Protein AF-A0A448X7G6-F1 (afdb_monomer_lite)

Sequence (148 aa):
MKYYTGKDVLGSGTHDFPSIHDCSISPLARQLFRIDGVVGVFLGPDFVTVTKSDSHEWNLIKPEIYASLMDFYSSGLPVISENASSQVSGNLHYIPLQMTINTQKYFCWYIYSHYLACFFIFWPFKSYILHEIRSLIRKTLLSMPSLL

Radius of gyration: 27.35 Å; chains: 1; bounding box: 78×41×60 Å

InterPro domains:
  IPR014824 Scaffold protein Nfu/NifU, N-terminal [PF08712] (1-76)
  IPR014824 Scaffold protein Nfu/NifU, N-terminal [SM00932] (1-76)
  IPR036498 Scaffold protein Nfu/NifU, N-terminal domain superfamily [G3DSA:3.30.1370.70] (1-83)
  IPR036498 Scaffold protein Nfu/NifU, N-terminal domain superfamily [SSF110836] (1-78)

pLDDT: mean 70.75, std 19.81, range [30.28, 94.31]

Foldseek 3Di:
DKDFPVDFLPLDDKDWFQACVSCPFFPLQVLLVVQPFFRIWMHDGGMIDTDGHPVDDCVVSVVVNVVSSVVVVVVVDRRGDDPDDDDDDDDPPPPPPPDDPPPVCCVVVVVVVVVVVVCVVPPPPPVVVVVVVVVVVVVVVVPDPDDD

Organism: NCBI:txid117903

Structure (mmCIF, N/CA/C/O backbone):
data_AF-A0A448X7G6-F1
#
_entry.id   AF-A0A448X7G6-F1
#
loop_
_atom_site.group_PDB
_atom_site.id
_atom_site.type_symbol
_atom_site.label_atom_id
_atom_site.label_alt_id
_atom_site.label_comp_id
_atom_site.label_asym_id
_atom_site.label_entity_id
_atom_site.label_seq_id
_atom_site.pdbx_PDB_ins_code
_atom_site.Cartn_x
_atom_site.Cartn_y
_atom_site.Cartn_z
_atom_site.occupancy
_atom_site.B_iso_or_equiv
_atom_site.auth_seq_id
_atom_site.auth_comp_id
_atom_site.auth_asym_id
_atom_site.auth_atom_id
_atom_site.pdbx_PDB_model_num
ATOM 1 N N . MET A 1 1 ? 7.221 6.701 -3.542 1.00 87.44 1 MET A N 1
ATOM 2 C CA . MET A 1 1 ? 6.008 7.529 -3.741 1.00 87.44 1 MET A CA 1
ATOM 3 C C . MET A 1 1 ? 5.139 7.456 -2.493 1.00 87.44 1 MET A C 1
ATOM 5 O O . MET A 1 1 ? 5.087 6.388 -1.897 1.00 87.44 1 MET A O 1
ATOM 9 N N . LYS A 1 2 ? 4.508 8.568 -2.091 1.00 90.06 2 LYS A N 1
ATOM 10 C CA . LYS A 1 2 ? 3.672 8.670 -0.881 1.00 90.06 2 LYS A CA 1
ATOM 11 C C . LYS A 1 2 ? 2.187 8.512 -1.231 1.00 90.06 2 LYS A C 1
ATOM 13 O O . LYS A 1 2 ? 1.727 9.132 -2.188 1.00 90.06 2 LYS A O 1
ATOM 18 N N . TYR A 1 3 ? 1.466 7.723 -0.443 1.00 87.94 3 TYR A N 1
ATOM 19 C CA . TYR A 1 3 ? 0.046 7.405 -0.581 1.00 87.94 3 TYR A CA 1
ATOM 20 C C . TYR A 1 3 ? -0.680 7.750 0.720 1.00 87.94 3 TYR A C 1
ATOM 22 O O . TYR A 1 3 ? -0.249 7.335 1.792 1.00 87.94 3 TYR A O 1
ATOM 30 N N . TYR A 1 4 ? -1.780 8.495 0.627 1.00 86.19 4 TYR A N 1
ATOM 31 C CA . TYR A 1 4 ? -2.634 8.825 1.769 1.00 86.19 4 TYR A CA 1
ATOM 32 C C . TYR A 1 4 ? -3.902 7.983 1.706 1.00 86.19 4 TYR A C 1
ATOM 34 O O . TYR A 1 4 ? -4.538 7.890 0.655 1.00 86.19 4 TYR A O 1
ATOM 42 N N . THR A 1 5 ? -4.261 7.365 2.823 1.00 77.81 5 THR A N 1
ATOM 43 C CA . THR A 1 5 ? -5.397 6.435 2.925 1.00 77.81 5 THR A CA 1
ATOM 44 C C . THR A 1 5 ? -6.655 7.122 3.462 1.00 77.81 5 THR A C 1
ATOM 46 O O . THR A 1 5 ? -7.738 6.542 3.418 1.00 77.81 5 THR A O 1
ATOM 49 N N . GLY A 1 6 ? -6.524 8.358 3.964 1.00 78.19 6 GLY A N 1
ATOM 50 C CA . GLY A 1 6 ? -7.603 9.100 4.625 1.00 78.19 6 GLY A CA 1
ATOM 51 C C . GLY A 1 6 ? -8.027 8.500 5.971 1.00 78.19 6 GLY A C 1
ATOM 52 O O . GLY A 1 6 ? -9.018 8.941 6.545 1.00 78.19 6 GLY A O 1
ATOM 53 N N . LYS A 1 7 ? -7.298 7.487 6.452 1.00 73.88 7 LYS A N 1
ATOM 54 C CA . LYS A 1 7 ? -7.481 6.811 7.736 1.00 73.88 7 LYS A CA 1
ATOM 55 C C . LYS A 1 7 ? -6.124 6.656 8.403 1.00 73.88 7 LYS A C 1
ATOM 57 O O . LYS A 1 7 ? -5.117 6.501 7.714 1.00 73.88 7 LYS A O 1
ATOM 62 N N . ASP A 1 8 ? -6.121 6.611 9.724 1.00 80.38 8 ASP A N 1
ATOM 63 C CA . ASP A 1 8 ? -4.900 6.341 10.469 1.00 80.38 8 ASP A CA 1
ATOM 64 C C . ASP A 1 8 ? -4.363 4.949 10.103 1.00 80.38 8 ASP A C 1
ATOM 66 O O . ASP A 1 8 ? -5.087 3.951 10.086 1.00 80.38 8 ASP A O 1
ATOM 70 N N . VAL A 1 9 ? -3.086 4.907 9.728 1.00 82.75 9 VAL A N 1
ATOM 71 C CA . VAL A 1 9 ? -2.346 3.690 9.385 1.00 82.75 9 VAL A CA 1
ATOM 72 C C . VAL A 1 9 ? -1.733 3.125 10.663 1.00 82.75 9 VAL A C 1
ATOM 74 O O . VAL A 1 9 ? -2.056 2.012 11.063 1.00 82.75 9 VAL A O 1
ATOM 77 N N . LEU A 1 10 ? -0.877 3.910 11.322 1.00 80.69 10 LEU A N 1
ATOM 78 C CA . LEU A 1 10 ? -0.275 3.567 12.614 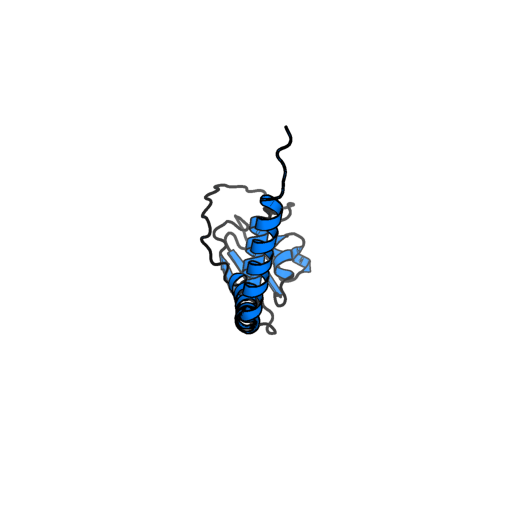1.00 80.69 10 LEU A CA 1
ATOM 79 C C . LEU A 1 10 ? -0.874 4.363 13.779 1.00 80.69 10 LEU A C 1
ATOM 81 O O . LEU A 1 10 ? -0.682 3.991 14.932 1.00 80.69 10 LEU A O 1
ATOM 85 N N . GLY A 1 11 ? -1.557 5.479 13.500 1.00 74.44 11 GLY A N 1
ATOM 86 C CA . GLY A 1 11 ? -2.066 6.418 14.507 1.00 74.44 11 GLY A CA 1
ATOM 87 C C . GLY A 1 11 ? -0.968 7.257 15.172 1.00 74.44 11 GLY A C 1
ATOM 88 O O . GLY A 1 11 ? -1.095 8.472 15.282 1.00 74.44 11 GLY A O 1
ATOM 89 N N . SER A 1 12 ? 0.155 6.646 15.554 1.00 74.62 12 SER A N 1
ATOM 90 C CA . SER A 1 12 ? 1.328 7.347 16.080 1.00 74.62 12 SER A CA 1
ATOM 91 C C . SER A 1 12 ? 2.625 6.629 15.714 1.00 74.62 12 SER A C 1
ATOM 93 O O . SER A 1 12 ? 2.673 5.402 15.680 1.00 74.62 12 SER A O 1
ATOM 95 N N . GLY A 1 13 ? 3.684 7.400 15.463 1.00 83.69 13 GLY A N 1
ATOM 96 C CA . GLY A 1 13 ? 4.987 6.864 15.078 1.00 83.69 13 GLY A CA 1
ATOM 97 C C . GLY A 1 13 ? 5.109 6.542 13.589 1.00 83.69 13 GLY A C 1
ATOM 98 O O . GLY A 1 13 ? 4.258 6.883 12.766 1.00 83.69 13 GLY A O 1
ATOM 99 N N . THR A 1 14 ? 6.231 5.925 13.243 1.00 89.25 14 THR A N 1
ATOM 100 C CA . THR A 1 14 ? 6.585 5.528 11.880 1.00 89.25 14 THR A CA 1
ATOM 101 C C . THR A 1 14 ? 7.331 4.206 11.938 1.00 89.25 14 THR A C 1
ATOM 103 O O . THR A 1 14 ? 8.111 4.002 12.867 1.00 89.25 14 THR A O 1
ATOM 106 N N . HIS A 1 15 ? 7.149 3.346 10.942 1.00 89.56 15 HIS A N 1
ATOM 107 C CA . HIS A 1 15 ? 7.894 2.099 10.830 1.00 89.56 15 HIS A CA 1
ATOM 108 C C . HIS A 1 15 ? 8.396 1.906 9.402 1.00 89.56 15 HIS A C 1
ATOM 110 O O . HIS A 1 15 ? 7.615 1.970 8.449 1.00 89.56 15 HIS A O 1
ATOM 116 N N . ASP A 1 16 ? 9.694 1.668 9.246 1.00 91.88 16 ASP A N 1
ATOM 117 C CA . ASP A 1 16 ? 10.304 1.353 7.964 1.00 91.88 16 ASP A CA 1
ATOM 118 C C . ASP A 1 16 ? 10.427 -0.161 7.763 1.00 91.88 16 ASP A C 1
ATOM 120 O O . ASP A 1 16 ? 10.591 -0.933 8.706 1.00 91.88 16 ASP A O 1
ATOM 124 N N . PHE A 1 17 ? 10.292 -0.581 6.511 1.00 93.31 17 PHE A N 1
ATOM 125 C CA . PHE A 1 17 ? 10.457 -1.953 6.058 1.00 93.31 17 PHE A CA 1
ATOM 126 C C . PHE A 1 17 ? 11.327 -1.919 4.798 1.00 93.31 17 PHE A C 1
ATOM 128 O O . PHE A 1 17 ? 10.806 -1.736 3.691 1.00 93.31 17 PHE A O 1
ATOM 135 N N . PRO A 1 18 ? 12.657 -2.035 4.939 1.00 90.31 18 PRO A N 1
ATOM 136 C CA . PRO A 1 18 ? 13.572 -2.031 3.802 1.00 90.31 18 PRO A CA 1
ATOM 137 C C . PRO A 1 18 ? 13.588 -3.370 3.050 1.00 90.31 18 PRO A C 1
ATOM 139 O O . PRO A 1 18 ? 14.068 -3.419 1.922 1.00 90.31 18 PRO A O 1
ATOM 142 N N . SER A 1 19 ? 13.075 -4.450 3.651 1.00 89.31 19 SER A N 1
ATOM 143 C CA . SER A 1 19 ? 13.022 -5.786 3.054 1.00 89.31 19 SER A CA 1
ATOM 144 C C . SER A 1 19 ? 11.749 -6.544 3.437 1.00 89.31 19 SER A C 1
ATOM 146 O O . SER A 1 19 ? 11.128 -6.294 4.472 1.00 89.31 19 SER A O 1
ATOM 148 N N . ILE A 1 20 ? 11.391 -7.540 2.623 1.00 87.50 20 ILE A N 1
ATOM 149 C CA . ILE A 1 20 ? 10.275 -8.457 2.887 1.00 87.50 20 ILE A CA 1
ATOM 150 C C . ILE A 1 20 ? 10.471 -9.266 4.179 1.00 87.50 20 ILE A C 1
ATOM 152 O O . ILE A 1 20 ? 9.498 -9.685 4.794 1.00 87.50 20 ILE A O 1
ATOM 156 N N . HIS A 1 21 ? 11.704 -9.480 4.640 1.00 86.31 21 HIS A N 1
ATOM 157 C CA . HIS A 1 21 ? 11.942 -10.207 5.892 1.00 86.31 21 HIS A CA 1
ATOM 158 C C . HIS A 1 21 ? 11.460 -9.424 7.124 1.00 86.31 21 HIS A C 1
ATOM 160 O O . HIS A 1 21 ? 10.959 -10.020 8.081 1.00 86.31 21 HIS A O 1
ATOM 166 N N . ASP A 1 22 ? 11.503 -8.094 7.053 1.00 83.19 22 ASP A N 1
ATOM 167 C CA . ASP A 1 22 ? 11.126 -7.207 8.154 1.00 83.19 22 ASP A CA 1
ATOM 168 C C . ASP A 1 22 ? 9.604 -6.986 8.222 1.00 83.19 22 ASP A C 1
ATOM 170 O O . ASP A 1 22 ? 9.076 -6.536 9.235 1.00 83.19 22 ASP A O 1
ATOM 174 N N . CYS A 1 23 ? 8.850 -7.369 7.181 1.00 85.12 23 CYS A N 1
ATOM 175 C CA . CYS A 1 23 ? 7.392 -7.191 7.122 1.00 85.12 23 CYS A CA 1
ATOM 176 C C . CYS A 1 23 ? 6.592 -8.205 7.969 1.00 85.12 23 CYS A C 1
ATOM 178 O O . CYS A 1 23 ? 5.358 -8.234 7.942 1.00 85.12 23 CYS A O 1
ATOM 180 N N . SER A 1 24 ? 7.265 -9.076 8.726 1.00 80.50 24 SER A N 1
ATOM 181 C CA . SER A 1 24 ? 6.620 -10.097 9.565 1.00 80.50 24 SER A CA 1
ATOM 182 C C . SER A 1 24 ? 5.664 -9.496 10.608 1.00 80.50 24 SER A C 1
ATOM 184 O O . SER A 1 24 ? 4.619 -10.081 10.893 1.00 80.50 24 SER A O 1
ATOM 186 N N . ILE A 1 25 ? 5.962 -8.290 11.085 1.00 84.88 25 ILE A N 1
ATOM 187 C CA . ILE A 1 25 ? 5.160 -7.558 12.071 1.00 84.88 25 ILE A CA 1
ATOM 188 C C . ILE A 1 25 ? 3.952 -6.820 11.478 1.00 84.88 25 ILE A C 1
ATOM 190 O O . ILE A 1 25 ? 3.047 -6.461 12.223 1.00 84.88 25 ILE A O 1
ATOM 194 N N . SER A 1 26 ? 3.894 -6.597 10.159 1.00 88.75 26 SER A N 1
ATOM 195 C CA . SER A 1 26 ? 2.812 -5.840 9.515 1.00 88.75 26 SER A CA 1
ATOM 196 C C . SER A 1 26 ? 2.195 -6.622 8.350 1.00 88.75 26 SER A C 1
ATOM 198 O O . SER A 1 26 ? 2.820 -6.762 7.293 1.00 88.75 26 SER A O 1
ATOM 200 N N . PRO A 1 27 ? 0.943 -7.102 8.488 1.00 90.12 27 PRO A N 1
ATOM 201 C CA . PRO A 1 27 ? 0.227 -7.745 7.390 1.00 90.12 27 PRO A CA 1
ATOM 202 C C . PRO A 1 27 ? 0.046 -6.817 6.180 1.00 90.12 27 PRO A C 1
ATOM 204 O O . PRO A 1 27 ? 0.131 -7.283 5.044 1.00 90.12 27 PRO A O 1
ATOM 207 N N . LEU A 1 28 ? -0.122 -5.508 6.414 1.00 90.19 28 LEU A N 1
ATOM 208 C CA . LEU A 1 28 ? -0.201 -4.505 5.351 1.00 90.19 28 LEU A CA 1
ATOM 209 C C . LEU A 1 28 ? 1.106 -4.430 4.550 1.00 90.19 28 LEU A C 1
ATOM 211 O O . LEU A 1 28 ? 1.080 -4.519 3.322 1.00 90.19 28 LEU A O 1
ATOM 215 N N . ALA A 1 29 ? 2.250 -4.304 5.234 1.00 92.31 29 ALA A N 1
ATOM 216 C CA . ALA A 1 29 ? 3.550 -4.272 4.566 1.00 92.31 29 ALA A CA 1
ATOM 217 C C . ALA A 1 29 ? 3.782 -5.562 3.769 1.00 92.31 29 ALA A C 1
ATOM 219 O O . ALA A 1 29 ? 4.170 -5.506 2.604 1.00 92.31 29 ALA A O 1
ATOM 220 N N . ARG A 1 30 ? 3.449 -6.723 4.350 1.00 91.69 30 ARG A N 1
ATOM 221 C CA . ARG A 1 30 ? 3.547 -8.019 3.669 1.00 91.69 30 ARG A CA 1
ATOM 222 C C . ARG A 1 30 ? 2.739 -8.070 2.384 1.00 91.69 30 ARG A C 1
ATOM 224 O O . ARG A 1 30 ? 3.225 -8.610 1.399 1.00 91.69 30 ARG A O 1
ATOM 231 N N . GLN A 1 31 ? 1.523 -7.534 2.384 1.00 91.31 31 GLN A N 1
ATOM 232 C CA . GLN A 1 31 ? 0.677 -7.527 1.196 1.00 91.31 31 GLN A CA 1
ATOM 233 C C . GLN A 1 31 ? 1.265 -6.640 0.092 1.00 91.31 31 GLN A C 1
ATOM 235 O O . GLN A 1 31 ? 1.305 -7.061 -1.060 1.00 91.31 31 GLN A O 1
ATOM 240 N N . LEU A 1 32 ? 1.807 -5.473 0.453 1.00 92.38 32 LEU A N 1
ATOM 241 C CA . LEU A 1 32 ? 2.462 -4.563 -0.490 1.00 92.38 32 LEU A CA 1
ATOM 242 C C . LEU A 1 32 ? 3.740 -5.154 -1.096 1.00 92.38 32 LEU A C 1
ATOM 244 O O . LEU A 1 32 ? 3.999 -4.942 -2.274 1.00 92.38 32 LEU A O 1
ATOM 248 N N . PHE A 1 33 ? 4.506 -5.939 -0.337 1.00 93.75 33 PHE A N 1
ATOM 249 C CA . PHE A 1 33 ? 5.683 -6.643 -0.860 1.00 93.75 33 PHE A CA 1
ATOM 250 C C . PHE A 1 33 ? 5.357 -7.779 -1.839 1.00 93.75 33 PHE A C 1
ATOM 252 O O . PHE A 1 33 ? 6.264 -8.279 -2.496 1.00 93.75 33 PHE A O 1
ATOM 259 N N . ARG A 1 34 ? 4.091 -8.204 -1.958 1.00 91.50 34 ARG A N 1
ATOM 260 C CA . ARG A 1 34 ? 3.678 -9.191 -2.976 1.00 91.50 34 ARG A CA 1
ATOM 261 C C . ARG A 1 34 ? 3.534 -8.577 -4.367 1.00 91.50 34 ARG A C 1
ATOM 263 O O . ARG A 1 34 ? 3.380 -9.325 -5.323 1.00 91.50 34 ARG A O 1
ATOM 270 N N . ILE A 1 35 ? 3.526 -7.249 -4.457 1.00 91.19 35 ILE A N 1
ATOM 271 C CA . ILE A 1 35 ? 3.438 -6.511 -5.714 1.00 91.19 35 ILE A CA 1
ATOM 272 C C . ILE A 1 35 ? 4.816 -6.515 -6.371 1.00 91.19 35 ILE A C 1
ATOM 274 O O . ILE A 1 35 ? 5.805 -6.081 -5.768 1.00 91.19 35 ILE A O 1
ATOM 278 N N . ASP A 1 36 ? 4.872 -6.958 -7.623 1.00 90.50 36 ASP A N 1
ATOM 279 C CA . ASP A 1 36 ? 6.118 -7.009 -8.375 1.00 90.50 36 ASP A CA 1
ATOM 280 C C . ASP A 1 36 ? 6.687 -5.597 -8.583 1.00 90.50 36 ASP A C 1
ATOM 282 O O . ASP A 1 36 ? 6.029 -4.668 -9.059 1.00 90.50 36 ASP A O 1
ATOM 286 N N . GLY A 1 37 ? 7.945 -5.422 -8.179 1.00 90.31 37 GLY A N 1
ATOM 287 C CA . GLY A 1 37 ? 8.648 -4.144 -8.259 1.00 90.31 37 GLY A CA 1
ATOM 288 C C . GLY A 1 37 ? 8.586 -3.285 -6.996 1.00 90.31 37 GLY A C 1
ATOM 289 O O . GLY A 1 37 ? 9.211 -2.223 -6.977 1.00 90.31 37 GLY A O 1
ATOM 290 N N . VAL A 1 38 ? 7.914 -3.720 -5.925 1.00 93.62 38 VAL A N 1
ATOM 291 C CA . VAL A 1 38 ? 8.013 -3.077 -4.604 1.00 93.62 38 VAL A CA 1
ATOM 292 C C . VAL A 1 38 ? 9.240 -3.597 -3.858 1.00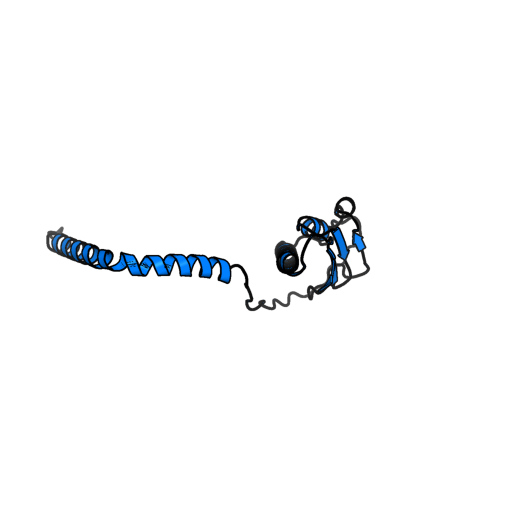 93.62 38 VAL A C 1
ATOM 294 O O . VAL A 1 38 ? 9.360 -4.787 -3.591 1.00 93.62 38 VAL A O 1
ATOM 297 N N . VAL A 1 39 ? 10.157 -2.695 -3.502 1.00 93.88 39 VAL A N 1
ATOM 298 C CA . VAL A 1 39 ? 11.415 -3.040 -2.807 1.00 93.88 39 VAL A CA 1
ATOM 299 C C . VAL A 1 39 ? 11.489 -2.509 -1.385 1.00 93.88 39 VAL A C 1
ATOM 301 O O . VAL A 1 39 ? 12.323 -2.959 -0.616 1.00 93.88 39 VAL A O 1
ATOM 304 N N . GLY A 1 40 ? 10.622 -1.570 -1.017 1.00 93.38 40 GLY A N 1
ATOM 305 C CA . GLY A 1 40 ? 10.587 -1.035 0.336 1.00 93.38 40 GLY A CA 1
ATOM 306 C C . GLY A 1 40 ? 9.244 -0.403 0.647 1.00 93.38 40 GLY A C 1
ATOM 307 O O . GLY A 1 40 ? 8.579 0.142 -0.237 1.00 93.38 40 GLY A O 1
ATOM 308 N N . VAL A 1 41 ? 8.851 -0.466 1.911 1.00 94.31 41 VAL A N 1
ATOM 309 C CA . VAL A 1 41 ? 7.597 0.097 2.408 1.00 94.31 41 VAL A CA 1
ATOM 310 C C . VAL A 1 41 ? 7.895 0.874 3.680 1.00 94.31 41 VAL A C 1
ATOM 312 O O . VAL A 1 41 ? 8.633 0.422 4.542 1.00 94.31 41 VAL A O 1
ATOM 315 N N . PHE A 1 42 ? 7.318 2.055 3.812 1.00 93.69 42 PHE A N 1
ATOM 316 C CA . PHE A 1 42 ? 7.412 2.870 5.011 1.00 93.69 42 PHE A CA 1
ATOM 317 C C . PHE A 1 42 ? 6.006 3.266 5.435 1.00 93.69 42 PHE A C 1
ATOM 319 O O . PHE A 1 42 ? 5.255 3.855 4.656 1.00 93.69 42 PHE A O 1
ATOM 326 N N . LEU A 1 43 ? 5.648 2.924 6.664 1.00 91.81 43 LEU A N 1
ATOM 327 C CA . LEU A 1 43 ? 4.358 3.231 7.256 1.00 91.81 43 LEU A CA 1
ATOM 328 C C . LEU A 1 43 ? 4.513 4.457 8.151 1.00 91.81 43 LEU A C 1
ATOM 330 O O . LEU A 1 43 ? 5.320 4.470 9.078 1.00 91.81 43 LEU A O 1
ATOM 334 N N . GLY A 1 44 ? 3.753 5.500 7.845 1.00 89.06 44 GLY A N 1
ATOM 335 C CA . GLY A 1 44 ? 3.602 6.680 8.680 1.00 89.06 44 GLY A CA 1
ATOM 336 C C . GLY A 1 44 ? 2.307 6.645 9.496 1.00 89.06 44 GLY A C 1
ATOM 337 O O . GLY A 1 44 ? 1.586 5.646 9.473 1.00 89.06 44 GLY A O 1
ATOM 338 N N . PRO A 1 45 ? 1.979 7.742 10.194 1.00 86.06 45 PRO A N 1
ATOM 339 C CA . PRO A 1 45 ? 0.753 7.837 10.982 1.00 86.06 45 PRO A CA 1
ATOM 340 C C . PRO A 1 45 ? -0.508 7.773 10.108 1.00 86.06 45 PRO A C 1
ATOM 342 O O . PRO A 1 45 ? -1.411 7.006 10.422 1.00 86.06 45 PRO A O 1
ATOM 345 N N . ASP A 1 46 ? -0.534 8.498 8.986 1.00 87.81 46 ASP A N 1
ATOM 346 C CA . ASP A 1 46 ? -1.674 8.664 8.063 1.00 87.81 46 ASP A CA 1
ATOM 347 C C . ASP A 1 46 ? -1.319 8.359 6.590 1.00 87.81 46 ASP A C 1
ATOM 349 O O . ASP A 1 46 ? -2.123 8.550 5.671 1.00 87.81 46 ASP A O 1
ATOM 353 N N . PHE A 1 47 ? -0.089 7.901 6.338 1.00 88.88 47 PHE A N 1
ATOM 354 C CA . PHE A 1 47 ? 0.416 7.665 4.990 1.00 88.88 47 PHE A CA 1
ATOM 355 C C . PHE A 1 47 ? 1.253 6.399 4.871 1.00 88.88 47 PHE A C 1
ATOM 357 O O . PHE A 1 47 ? 1.872 5.935 5.824 1.00 88.88 47 PHE A O 1
ATOM 364 N N . VAL A 1 48 ? 1.339 5.895 3.645 1.00 91.56 48 VAL A N 1
ATOM 365 C CA . VAL A 1 48 ? 2.219 4.799 3.249 1.00 91.56 48 VAL A CA 1
ATOM 366 C C . VAL A 1 48 ? 3.138 5.293 2.146 1.00 91.56 48 VAL A C 1
ATOM 368 O O . VAL A 1 48 ? 2.689 5.832 1.137 1.00 91.56 48 VAL A O 1
ATOM 371 N N . THR A 1 49 ? 4.437 5.107 2.311 1.00 93.88 49 THR A N 1
ATOM 372 C CA . THR A 1 49 ? 5.419 5.366 1.264 1.00 93.88 49 THR A CA 1
ATOM 373 C C . THR A 1 49 ? 5.910 4.039 0.715 1.00 93.88 49 THR A C 1
ATOM 375 O O . THR A 1 49 ? 6.318 3.162 1.465 1.00 93.88 49 THR A O 1
ATOM 378 N N . VAL A 1 50 ? 5.886 3.902 -0.606 1.00 94.12 50 VAL A N 1
ATOM 379 C CA . VAL A 1 50 ? 6.394 2.716 -1.300 1.00 94.12 50 VAL A CA 1
ATOM 380 C C . VAL A 1 50 ? 7.617 3.095 -2.119 1.00 94.12 50 VAL A C 1
ATOM 382 O O . VAL A 1 50 ? 7.601 4.097 -2.847 1.00 94.12 50 VAL A O 1
ATOM 385 N N . THR A 1 51 ? 8.659 2.287 -2.012 1.00 94.00 51 THR A N 1
ATOM 386 C CA . THR A 1 51 ? 9.875 2.353 -2.818 1.00 94.00 51 THR A CA 1
ATOM 387 C C . THR A 1 51 ? 9.804 1.279 -3.892 1.00 94.00 51 THR A C 1
ATOM 389 O O . THR A 1 51 ? 9.440 0.133 -3.627 1.00 94.00 51 THR A O 1
ATOM 392 N N . LYS A 1 52 ? 10.136 1.673 -5.118 1.00 93.38 52 LYS A N 1
ATOM 393 C CA . LYS A 1 52 ? 10.045 0.848 -6.321 1.00 93.38 52 LYS A CA 1
ATOM 394 C C . LYS A 1 52 ? 11.442 0.454 -6.802 1.00 93.38 52 LYS A C 1
ATOM 396 O O . LYS A 1 52 ? 12.351 1.268 -6.681 1.00 93.38 52 LYS A O 1
ATOM 401 N N . SER A 1 53 ? 11.591 -0.729 -7.394 1.00 93.00 53 SER A N 1
ATOM 402 C CA . SER A 1 53 ? 12.789 -1.116 -8.150 1.00 93.00 53 SER A CA 1
ATOM 403 C C . SER A 1 53 ? 12.915 -0.354 -9.471 1.00 93.00 53 SER A C 1
ATOM 405 O O . SER A 1 53 ? 11.926 -0.024 -10.122 1.00 93.00 53 SER A O 1
ATOM 407 N N . ASP A 1 54 ? 14.128 -0.113 -9.951 1.00 90.44 54 ASP A N 1
ATOM 408 C CA . ASP A 1 54 ? 14.324 0.607 -11.218 1.00 90.44 54 ASP A CA 1
ATOM 409 C C . ASP A 1 54 ? 13.823 -0.159 -12.455 1.00 90.44 54 ASP A C 1
ATOM 411 O O . ASP A 1 54 ? 13.615 0.442 -13.503 1.00 90.44 54 ASP A O 1
ATOM 415 N N . SER A 1 55 ? 13.549 -1.461 -12.332 1.00 90.69 55 SER A N 1
ATOM 416 C CA . SER A 1 55 ? 13.100 -2.321 -13.434 1.00 90.69 55 SER A CA 1
ATOM 417 C C . SER A 1 55 ? 11.614 -2.209 -13.791 1.00 90.69 55 SER A C 1
ATOM 419 O O . SER A 1 55 ? 11.203 -2.755 -14.811 1.00 90.69 55 SER A O 1
ATOM 421 N N . HIS A 1 56 ? 10.802 -1.544 -12.968 1.00 90.06 56 HIS A N 1
ATOM 422 C CA . HIS A 1 56 ? 9.351 -1.466 -13.169 1.00 90.06 56 HIS A CA 1
ATOM 423 C C . HIS A 1 56 ? 8.877 -0.026 -13.343 1.00 90.06 56 HIS A C 1
ATOM 425 O O . HIS A 1 56 ? 9.468 0.901 -12.801 1.00 90.06 56 HIS A O 1
ATOM 431 N N . GLU A 1 57 ? 7.762 0.185 -14.037 1.00 89.62 57 GLU A N 1
ATOM 432 C CA . GLU A 1 57 ? 7.188 1.518 -14.226 1.00 89.62 57 GLU A CA 1
ATOM 433 C C . GLU A 1 57 ? 6.081 1.817 -13.213 1.00 89.62 57 GLU A C 1
ATOM 435 O O . GLU A 1 57 ? 5.221 0.982 -12.927 1.00 89.62 57 GLU A O 1
ATOM 440 N N . TRP A 1 58 ? 6.036 3.054 -12.710 1.00 88.38 58 TRP A N 1
ATOM 441 C CA . TRP A 1 58 ? 5.009 3.466 -11.742 1.00 88.38 58 TRP A CA 1
ATOM 442 C C . TRP A 1 58 ? 3.581 3.306 -12.274 1.00 88.38 58 TRP A C 1
ATOM 444 O O . TRP A 1 58 ? 2.661 3.102 -11.488 1.00 88.38 58 TRP A O 1
ATOM 454 N N . ASN A 1 59 ? 3.384 3.396 -13.590 1.00 86.19 59 ASN A N 1
ATOM 455 C CA . ASN A 1 59 ? 2.067 3.271 -14.218 1.00 86.19 59 ASN A CA 1
ATOM 456 C C . ASN A 1 59 ? 1.455 1.871 -14.052 1.00 86.19 59 ASN A C 1
ATOM 458 O O . ASN A 1 59 ? 0.233 1.755 -14.050 1.00 86.19 59 ASN A O 1
ATOM 462 N N . LEU A 1 60 ? 2.288 0.841 -13.879 1.00 85.62 60 LEU A N 1
ATOM 463 C CA . LEU A 1 60 ? 1.850 -0.539 -13.657 1.00 85.62 60 LEU A CA 1
ATOM 464 C C . LEU A 1 60 ? 1.638 -0.822 -12.166 1.00 85.62 60 LEU A C 1
ATOM 466 O O . LEU A 1 60 ? 0.643 -1.420 -11.783 1.00 85.62 60 LEU A O 1
ATOM 470 N N . ILE A 1 61 ? 2.518 -0.299 -11.311 1.00 89.75 61 ILE A N 1
ATOM 471 C CA . ILE A 1 61 ? 2.504 -0.594 -9.871 1.00 89.75 61 ILE A CA 1
ATOM 472 C C . ILE A 1 61 ? 1.438 0.210 -9.117 1.00 89.75 61 ILE A C 1
ATOM 474 O O . ILE A 1 61 ? 0.833 -0.280 -8.167 1.00 89.75 61 ILE A O 1
ATOM 478 N N . LYS A 1 62 ? 1.187 1.465 -9.515 1.00 87.31 62 LYS A N 1
ATOM 479 C CA . LYS A 1 62 ? 0.185 2.333 -8.869 1.00 87.31 62 LYS A CA 1
ATOM 480 C C . LYS A 1 62 ? -1.184 1.661 -8.694 1.00 87.31 62 LYS A C 1
ATOM 482 O O . LYS A 1 62 ? -1.672 1.672 -7.563 1.00 87.31 62 LYS A O 1
ATOM 487 N N . PRO A 1 63 ? -1.828 1.110 -9.745 1.00 89.69 63 PRO A N 1
ATOM 488 C CA . PRO A 1 63 ? -3.129 0.467 -9.576 1.00 89.69 63 PRO A CA 1
ATOM 489 C C . PRO A 1 63 ? -3.069 -0.732 -8.621 1.00 89.69 63 PRO A C 1
ATOM 491 O O . PRO A 1 63 ? -4.003 -0.918 -7.845 1.00 89.69 63 PRO A O 1
ATOM 494 N N . GLU A 1 64 ? -1.971 -1.490 -8.612 1.00 88.88 64 GLU A N 1
ATOM 495 C CA . GLU A 1 64 ? -1.796 -2.639 -7.714 1.00 88.88 64 GLU A CA 1
ATOM 496 C C . GLU A 1 64 ? -1.633 -2.226 -6.247 1.00 88.88 64 GLU A C 1
ATOM 498 O O . GLU A 1 64 ? -2.262 -2.818 -5.371 1.00 88.88 64 GLU A O 1
ATOM 503 N N . ILE A 1 65 ? -0.874 -1.159 -5.964 1.00 89.50 65 ILE A N 1
ATOM 504 C CA . ILE A 1 65 ? -0.735 -0.617 -4.600 1.00 89.50 65 ILE A CA 1
ATOM 505 C C . ILE A 1 65 ? -2.099 -0.185 -4.059 1.00 89.50 65 ILE A C 1
ATOM 507 O O . ILE A 1 65 ? -2.447 -0.512 -2.924 1.00 89.50 65 ILE A O 1
ATOM 511 N N . TYR A 1 66 ? -2.889 0.530 -4.865 1.00 88.94 66 TYR A N 1
ATOM 512 C CA . TYR A 1 66 ? -4.225 0.956 -4.450 1.00 88.94 66 TYR A CA 1
ATOM 513 C C . TYR A 1 66 ? -5.169 -0.225 -4.234 1.00 88.94 66 TYR A C 1
ATOM 515 O O . TYR A 1 66 ? -5.883 -0.232 -3.233 1.00 88.94 66 TYR A O 1
ATOM 523 N N . ALA A 1 67 ? -5.149 -1.223 -5.121 1.00 87.75 67 ALA A N 1
ATOM 524 C CA . ALA A 1 67 ? -5.937 -2.440 -4.951 1.00 87.75 67 ALA A CA 1
ATOM 525 C C . ALA A 1 67 ? -5.570 -3.152 -3.640 1.00 87.75 67 ALA A C 1
ATOM 527 O O . ALA A 1 67 ? -6.443 -3.408 -2.816 1.00 87.75 67 ALA A O 1
ATOM 528 N N . SER A 1 68 ? -4.274 -3.350 -3.381 1.00 88.69 68 SER A N 1
ATOM 529 C CA . SER A 1 68 ? -3.797 -3.979 -2.148 1.00 88.69 68 SER A CA 1
ATOM 530 C C . SER A 1 68 ? -4.195 -3.200 -0.892 1.00 88.69 68 SER A C 1
ATOM 532 O O . SER A 1 68 ? -4.574 -3.812 0.104 1.00 88.69 68 SER A O 1
ATOM 534 N N . LEU A 1 69 ? -4.114 -1.865 -0.911 1.00 88.50 69 LEU A N 1
ATOM 535 C CA . LEU A 1 69 ? -4.548 -1.029 0.213 1.00 88.50 69 LEU A CA 1
ATOM 536 C C . LEU A 1 69 ? -6.057 -1.159 0.451 1.00 88.50 69 LEU A C 1
ATOM 538 O O . LEU A 1 69 ? -6.486 -1.329 1.590 1.00 88.50 69 LEU A O 1
ATOM 542 N N . MET A 1 70 ? -6.866 -1.096 -0.608 1.00 86.06 70 MET A N 1
ATOM 543 C CA . MET A 1 70 ? -8.322 -1.225 -0.504 1.00 86.06 70 MET A CA 1
ATOM 544 C C . MET A 1 70 ? -8.736 -2.600 0.017 1.00 86.06 70 MET A C 1
ATOM 546 O O . MET A 1 70 ? -9.568 -2.675 0.921 1.00 86.06 70 MET A O 1
ATOM 550 N N . ASP A 1 71 ? -8.134 -3.669 -0.501 1.00 85.56 71 ASP A N 1
ATOM 551 C CA . ASP A 1 71 ? -8.389 -5.037 -0.053 1.00 85.56 71 ASP A CA 1
ATOM 552 C C . ASP A 1 71 ? -8.013 -5.207 1.420 1.00 85.56 71 ASP A C 1
ATOM 554 O O . ASP A 1 71 ? -8.791 -5.751 2.205 1.00 85.56 71 ASP A O 1
ATOM 558 N N . PHE A 1 72 ? -6.864 -4.658 1.827 1.00 87.44 72 PHE A N 1
ATOM 559 C CA . PHE A 1 72 ? -6.428 -4.676 3.218 1.00 87.44 72 PHE A CA 1
ATOM 560 C C . PHE A 1 72 ? -7.446 -3.985 4.137 1.00 87.44 72 PHE A C 1
ATOM 562 O O . PHE A 1 72 ? -7.930 -4.587 5.096 1.00 87.44 72 PHE A O 1
ATOM 569 N N . TYR A 1 73 ? -7.852 -2.753 3.824 1.00 83.88 73 TYR A N 1
ATOM 570 C CA . TYR A 1 73 ? -8.829 -2.034 4.647 1.00 83.88 73 TYR A CA 1
ATOM 571 C C . TYR A 1 73 ? -10.233 -2.647 4.604 1.00 83.88 73 TYR A C 1
ATOM 573 O O .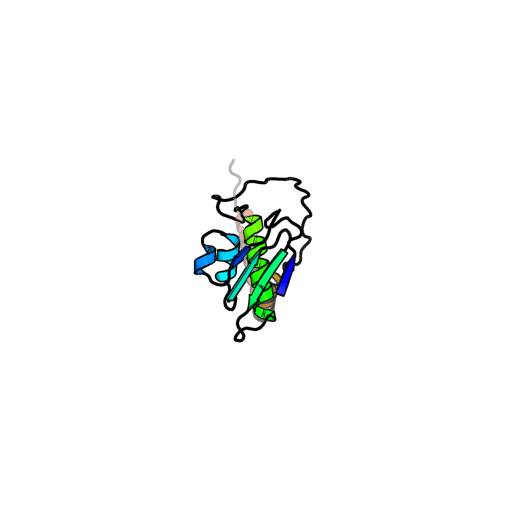 TYR A 1 73 ? -10.985 -2.494 5.565 1.00 83.88 73 TYR A O 1
ATOM 581 N N . SER A 1 74 ? -10.586 -3.345 3.524 1.00 84.38 74 SER A N 1
ATOM 582 C CA . SER A 1 74 ? -11.854 -4.078 3.411 1.00 84.38 74 SER A CA 1
ATOM 583 C C . SER A 1 74 ? -11.844 -5.368 4.231 1.00 84.38 74 SER A C 1
ATOM 585 O O . SER A 1 74 ? -12.885 -5.777 4.737 1.00 84.38 74 SER A O 1
ATOM 587 N N . SER A 1 75 ? -10.673 -5.988 4.402 1.00 82.56 75 SER A N 1
ATOM 588 C CA . SER A 1 75 ? -10.499 -7.189 5.225 1.00 82.56 75 SER A CA 1
ATOM 589 C C . SER A 1 75 ? -10.597 -6.920 6.731 1.00 82.56 75 SER A C 1
ATOM 591 O O . SER A 1 75 ? -10.843 -7.845 7.500 1.00 82.56 75 SER A O 1
ATOM 593 N N . GLY A 1 76 ? -10.405 -5.667 7.161 1.00 80.25 76 GLY A N 1
ATOM 594 C CA . GLY A 1 76 ? -10.424 -5.292 8.577 1.00 80.25 76 GLY A CA 1
ATOM 595 C C . GLY A 1 76 ? -9.254 -5.858 9.390 1.00 80.25 76 GLY A C 1
ATOM 596 O O . GLY A 1 76 ? -9.327 -5.891 10.617 1.00 80.25 76 GLY A O 1
ATOM 597 N N . LEU A 1 77 ? -8.190 -6.324 8.727 1.00 79.50 77 LEU A N 1
ATOM 598 C CA . LEU A 1 77 ? -6.992 -6.831 9.391 1.00 79.50 77 LEU A CA 1
ATOM 599 C C . LEU A 1 77 ? -6.242 -5.712 10.136 1.00 79.50 77 LEU A C 1
ATOM 601 O O . LEU A 1 77 ? -6.253 -4.556 9.702 1.00 79.50 77 LEU A O 1
ATOM 605 N N . PRO A 1 78 ? -5.542 -6.039 11.237 1.00 84.75 78 PRO A N 1
ATOM 606 C CA . PRO A 1 78 ? -4.716 -5.069 11.940 1.00 84.75 78 PRO A CA 1
ATOM 607 C C . PRO A 1 78 ? -3.481 -4.706 11.104 1.00 84.75 78 PRO A C 1
ATOM 609 O O . PRO 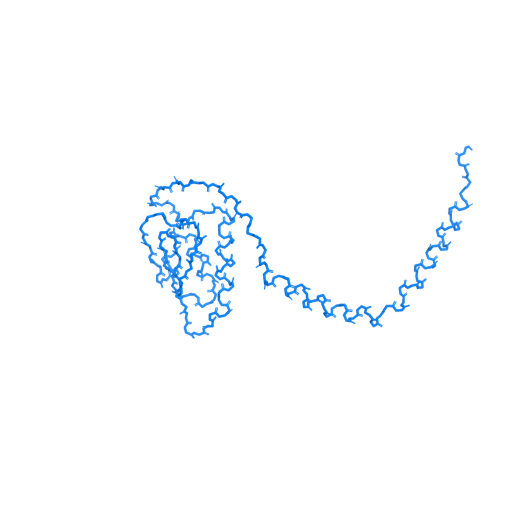A 1 78 ? -2.851 -5.570 10.487 1.00 84.75 78 PRO A O 1
ATOM 612 N N . VAL A 1 79 ? -3.121 -3.417 11.084 1.00 83.56 79 VAL A N 1
ATOM 613 C CA . VAL A 1 79 ? -1.963 -2.908 10.320 1.00 83.56 79 VAL A CA 1
ATOM 614 C C . VAL A 1 79 ? -0.650 -3.467 10.866 1.00 83.56 79 VAL A C 1
ATOM 616 O O . VAL A 1 79 ? 0.247 -3.791 10.086 1.00 83.56 79 VAL A O 1
ATOM 619 N N . ILE A 1 80 ? -0.558 -3.639 12.185 1.00 81.75 80 ILE A N 1
ATOM 620 C CA . ILE A 1 80 ? 0.539 -4.317 12.878 1.00 81.75 80 ILE A CA 1
ATOM 621 C C . ILE A 1 80 ? -0.047 -5.498 13.654 1.00 81.75 80 ILE A C 1
ATOM 623 O O . ILE A 1 80 ? -1.033 -5.353 14.369 1.00 81.75 80 ILE A O 1
ATOM 627 N N . SER A 1 81 ? 0.545 -6.682 13.502 1.00 76.62 81 SER A N 1
ATOM 628 C CA . SER A 1 81 ? 0.234 -7.846 14.331 1.00 76.62 81 SER A CA 1
ATOM 629 C C . SER A 1 81 ? 0.783 -7.593 15.738 1.00 76.62 81 SER A C 1
ATOM 631 O O . SER A 1 81 ? 1.993 -7.468 15.915 1.00 76.62 81 SER A O 1
ATOM 633 N N . GLU A 1 82 ? -0.101 -7.435 16.724 1.00 62.44 82 GLU A N 1
ATOM 634 C CA . GLU A 1 82 ? 0.265 -6.995 18.072 1.00 62.44 82 GLU A CA 1
ATOM 635 C C . GLU A 1 82 ? 1.277 -7.930 18.753 1.00 62.44 82 GLU A C 1
ATOM 637 O O . GLU A 1 82 ? 0.967 -9.044 19.162 1.00 62.44 82 GLU A O 1
ATOM 642 N N . ASN A 1 83 ? 2.486 -7.392 18.917 1.00 46.66 83 ASN A N 1
ATOM 643 C CA . ASN A 1 83 ? 3.174 -7.287 20.207 1.00 46.66 83 ASN A CA 1
ATOM 644 C C . ASN A 1 83 ? 3.625 -5.833 20.488 1.00 46.66 83 ASN A C 1
ATOM 646 O O . ASN A 1 83 ? 4.498 -5.601 21.322 1.00 46.66 83 ASN A O 1
ATOM 650 N N . ALA A 1 84 ? 3.051 -4.832 19.808 1.00 45.50 84 ALA A N 1
ATOM 651 C CA . ALA A 1 84 ? 3.348 -3.428 20.079 1.00 45.50 84 ALA A CA 1
ATOM 652 C C . ALA A 1 84 ? 2.132 -2.529 19.806 1.00 45.50 84 ALA A C 1
ATOM 654 O O . ALA A 1 84 ? 1.731 -2.323 18.664 1.00 45.50 84 ALA A O 1
ATOM 655 N N . SER A 1 85 ? 1.617 -1.979 20.908 1.00 36.00 85 SER A N 1
ATOM 656 C CA . SER A 1 85 ? 0.764 -0.791 21.045 1.00 36.00 85 SER A CA 1
ATOM 657 C C . SER A 1 85 ? -0.624 -0.794 20.395 1.00 36.00 85 SER A C 1
ATOM 659 O O . SER A 1 85 ? -0.831 -0.353 19.269 1.00 36.00 85 SER A O 1
ATOM 661 N N . SER A 1 86 ? -1.591 -1.141 21.238 1.00 46.06 86 SER A N 1
ATOM 662 C CA . SER A 1 86 ? -2.999 -0.780 21.168 1.00 46.06 86 SER A CA 1
ATOM 663 C C . SER A 1 86 ? -3.210 0.737 21.067 1.00 46.06 86 SER A C 1
ATOM 665 O O . SER A 1 86 ? -2.790 1.462 21.965 1.00 46.06 86 SER A O 1
ATOM 667 N N . GLN A 1 87 ? -3.951 1.203 20.058 1.00 40.81 87 GLN A N 1
ATOM 668 C CA . GLN A 1 87 ? -4.821 2.390 20.125 1.00 40.81 87 GLN A CA 1
ATOM 669 C C . GLN A 1 87 ? -5.929 2.250 19.065 1.00 40.81 87 GLN A C 1
ATOM 671 O O . GLN A 1 87 ? -5.700 2.396 17.868 1.00 40.81 87 GLN A O 1
ATOM 676 N N . VAL A 1 88 ? -7.147 1.967 19.526 1.00 54.97 88 VAL A N 1
ATOM 677 C CA . VAL A 1 88 ? -8.388 2.088 18.753 1.00 54.97 88 VAL A CA 1
ATOM 678 C C . VAL A 1 88 ? -8.961 3.482 19.002 1.00 54.97 88 VAL A C 1
ATOM 680 O O . VAL A 1 88 ? -9.233 3.832 20.145 1.00 54.97 88 VAL A O 1
ATOM 683 N N . SER A 1 89 ? -9.206 4.248 17.942 1.00 39.03 89 SER A N 1
ATOM 684 C CA . SER A 1 89 ? -10.158 5.368 17.901 1.00 39.03 89 SER A CA 1
ATOM 685 C C . SER A 1 89 ? -10.418 5.637 16.415 1.00 39.03 89 SER A C 1
ATOM 687 O O . SER A 1 89 ? -9.478 5.838 15.666 1.00 39.03 89 SER A O 1
ATOM 689 N N . GLY A 1 90 ? -11.603 5.521 15.826 1.00 35.88 90 GLY A N 1
ATOM 690 C CA . GLY A 1 90 ? -12.927 5.844 16.325 1.00 35.88 90 GLY A CA 1
ATOM 691 C C . GLY A 1 90 ? -13.523 6.843 15.330 1.00 35.88 90 GLY A C 1
ATOM 692 O O . GLY A 1 90 ? -13.157 8.011 15.370 1.00 35.88 90 GLY A O 1
ATOM 693 N N . ASN A 1 91 ? -14.364 6.352 14.407 1.00 30.28 91 ASN A N 1
ATOM 694 C CA . ASN A 1 91 ? -15.514 7.004 13.746 1.00 30.28 91 ASN A CA 1
ATOM 695 C C . ASN A 1 91 ? -15.731 6.454 12.326 1.00 30.28 91 ASN A C 1
ATOM 697 O O . ASN A 1 91 ? -15.092 6.841 11.349 1.00 30.28 91 ASN A O 1
ATOM 701 N N . LEU A 1 92 ? -16.697 5.542 12.229 1.00 37.22 92 LEU A N 1
ATOM 702 C CA . LEU A 1 92 ? -17.274 5.049 10.987 1.00 37.22 92 LEU A CA 1
ATOM 703 C C . LEU A 1 92 ? -18.100 6.172 10.335 1.00 37.22 92 LEU A C 1
ATOM 705 O O . LEU A 1 92 ? -19.317 6.210 10.478 1.00 37.22 92 LEU A O 1
ATOM 709 N N . HIS A 1 93 ? -17.456 7.081 9.600 1.00 36.31 93 HIS A N 1
ATOM 710 C CA . HIS A 1 93 ? -18.145 7.780 8.518 1.00 36.31 93 HIS A CA 1
ATOM 711 C C . HIS A 1 93 ? -17.915 6.969 7.244 1.00 36.31 93 HIS A C 1
ATOM 713 O O . HIS A 1 93 ? -16.874 7.059 6.593 1.00 36.31 93 HIS A O 1
ATOM 719 N N . TYR A 1 94 ? -18.892 6.123 6.924 1.00 40.56 94 TYR A N 1
ATOM 720 C CA . TYR A 1 94 ? -19.029 5.505 5.613 1.00 40.56 94 TYR A CA 1
ATOM 721 C C . TYR A 1 94 ? -19.200 6.625 4.581 1.00 40.56 94 TYR A C 1
ATOM 723 O O . TYR A 1 94 ? -20.306 7.097 4.338 1.00 40.56 94 TYR A O 1
ATOM 731 N N . ILE A 1 95 ? -18.096 7.091 3.999 1.00 46.16 95 ILE A N 1
ATOM 732 C CA . ILE A 1 95 ? -18.149 7.714 2.682 1.00 46.16 95 ILE A CA 1
ATOM 733 C C . ILE A 1 95 ? -18.320 6.556 1.701 1.00 46.16 95 ILE A C 1
ATOM 735 O O . ILE A 1 95 ? -17.389 5.754 1.569 1.00 46.16 95 ILE A O 1
ATOM 739 N N . PRO A 1 96 ? -19.470 6.416 1.015 1.00 35.09 96 PRO A N 1
ATOM 740 C CA . PRO A 1 96 ? -19.499 5.587 -0.170 1.00 35.09 96 PRO A CA 1
ATOM 741 C C . PRO A 1 96 ? -18.470 6.206 -1.113 1.00 35.09 96 PRO A C 1
ATOM 743 O O . PRO A 1 96 ? -18.683 7.303 -1.630 1.00 35.09 96 PRO A O 1
ATOM 746 N N . LEU A 1 97 ? -17.327 5.537 -1.290 1.00 44.12 97 LEU A N 1
ATOM 747 C CA . LEU A 1 97 ? -16.421 5.824 -2.390 1.00 44.12 97 LEU A CA 1
ATOM 748 C C . LEU A 1 97 ? -17.250 5.627 -3.653 1.00 44.12 97 LEU A C 1
ATOM 750 O O . LEU A 1 97 ? -17.450 4.508 -4.128 1.00 44.12 97 LEU A O 1
ATOM 754 N N . GLN A 1 98 ? -17.810 6.726 -4.151 1.00 39.22 98 GLN A N 1
ATOM 755 C CA . GLN A 1 98 ? -18.462 6.753 -5.436 1.00 39.22 98 GLN A CA 1
ATOM 756 C C . GLN A 1 98 ? -17.392 6.435 -6.467 1.00 39.22 98 GLN A C 1
ATOM 758 O O . GLN A 1 98 ? -16.546 7.252 -6.809 1.00 39.22 98 GLN A O 1
ATOM 763 N N . MET A 1 99 ? -17.426 5.169 -6.873 1.00 39.59 99 MET A N 1
ATOM 764 C CA . MET A 1 99 ? -17.105 4.663 -8.191 1.00 39.59 99 MET A CA 1
ATOM 765 C C . MET A 1 99 ? -16.001 5.416 -8.933 1.00 39.59 99 MET A C 1
ATOM 767 O O . MET A 1 99 ? -16.273 6.281 -9.755 1.00 39.59 99 MET A O 1
ATOM 771 N N . THR A 1 100 ? -14.777 4.915 -8.821 1.00 43.56 100 THR A N 1
ATOM 772 C CA . THR A 1 100 ? -13.937 4.734 -10.013 1.00 43.56 100 THR A CA 1
ATOM 773 C C . THR A 1 100 ? -13.260 3.370 -9.959 1.00 43.56 100 THR A C 1
ATOM 775 O O . THR A 1 100 ? -12.048 3.222 -9.860 1.00 43.56 100 THR A O 1
ATOM 778 N N . ILE A 1 101 ? -14.095 2.335 -10.082 1.00 47.44 101 ILE A N 1
ATOM 779 C CA . ILE A 1 101 ? -13.699 1.025 -10.608 1.00 47.44 101 ILE A CA 1
ATOM 780 C C . ILE A 1 101 ? -13.237 1.265 -12.060 1.00 47.44 101 ILE A C 1
ATOM 782 O O . ILE A 1 101 ? -14.024 1.173 -13.002 1.00 47.44 101 ILE A O 1
ATOM 786 N N . ASN A 1 102 ? -11.979 1.679 -12.227 1.00 46.69 102 ASN A N 1
ATOM 787 C CA . ASN A 1 102 ? -11.385 2.135 -13.491 1.00 46.69 102 ASN A CA 1
ATOM 788 C C . ASN A 1 102 ? -10.500 1.062 -14.162 1.00 46.69 102 ASN A C 1
ATOM 790 O O . ASN A 1 102 ? -9.697 1.362 -15.032 1.00 46.69 102 ASN A O 1
ATOM 794 N N . THR A 1 103 ? -10.651 -0.214 -13.801 1.00 47.00 103 THR A N 1
ATOM 795 C CA . THR A 1 103 ? -9.927 -1.320 -14.468 1.00 47.00 103 THR A CA 1
ATOM 796 C C . THR A 1 103 ? -10.809 -2.537 -14.755 1.00 47.00 103 THR A C 1
ATOM 798 O O . THR A 1 103 ? -10.694 -3.122 -15.829 1.00 47.00 103 THR A O 1
ATOM 801 N N . GLN A 1 104 ? -11.800 -2.854 -13.912 1.00 39.12 104 GLN A N 1
ATOM 802 C CA . GLN A 1 104 ? -12.779 -3.919 -14.213 1.00 39.12 104 GLN A CA 1
ATOM 803 C C . GLN A 1 104 ? -13.817 -3.516 -15.279 1.00 39.12 104 GLN A C 1
ATOM 805 O O . GLN A 1 104 ? -14.290 -4.369 -16.028 1.00 39.12 104 GLN A O 1
ATOM 810 N N . LYS A 1 105 ? -14.130 -2.218 -15.435 1.00 44.00 105 LYS A N 1
ATOM 811 C CA . LYS A 1 105 ? -14.973 -1.752 -16.553 1.00 44.00 105 LYS A CA 1
ATOM 812 C C . LYS A 1 105 ? -14.250 -1.816 -17.898 1.00 44.00 105 LYS A C 1
ATOM 814 O O . LYS A 1 105 ? -14.894 -2.151 -18.880 1.00 44.00 105 LYS A O 1
ATOM 819 N N . TYR A 1 106 ? -12.941 -1.571 -17.954 1.00 46.00 106 TYR A N 1
ATOM 820 C CA . TYR A 1 106 ? -12.195 -1.619 -19.217 1.00 46.00 106 TYR A CA 1
ATOM 821 C C . TYR A 1 106 ? -11.904 -3.052 -19.660 1.00 46.00 106 TYR A C 1
ATOM 823 O O . TYR A 1 106 ? -12.014 -3.331 -20.846 1.00 46.00 106 TYR A O 1
ATOM 831 N N . PHE A 1 107 ? -11.667 -3.987 -18.734 1.00 43.88 107 PHE A N 1
ATOM 832 C CA . PHE A 1 107 ? -11.573 -5.410 -19.080 1.00 43.88 107 PHE A CA 1
ATOM 833 C C . PHE A 1 107 ? -12.919 -5.998 -19.525 1.00 43.88 107 PHE A C 1
ATOM 835 O O . PHE A 1 107 ? -12.984 -6.692 -20.540 1.00 43.88 107 PHE A O 1
ATOM 842 N N . CYS A 1 108 ? -14.014 -5.673 -18.828 1.00 46.09 108 CYS A N 1
ATOM 843 C CA . CYS A 1 108 ? -15.338 -6.164 -19.208 1.00 46.09 108 CYS A CA 1
ATOM 844 C C . CYS A 1 108 ? -15.847 -5.498 -20.499 1.00 46.09 108 CYS A C 1
ATOM 846 O O . CYS A 1 108 ? -16.403 -6.192 -21.339 1.00 46.09 108 CYS A O 1
ATOM 848 N N . TRP A 1 109 ? -15.586 -4.202 -20.725 1.00 43.12 109 TRP A N 1
ATOM 849 C CA . TRP A 1 109 ? -15.948 -3.494 -21.963 1.00 43.12 109 TRP A CA 1
ATOM 850 C C . TRP A 1 109 ? -15.066 -3.884 -23.157 1.00 43.12 109 TRP A C 1
ATOM 852 O O . TRP A 1 109 ? -15.575 -3.956 -24.268 1.00 43.12 109 TRP A O 1
ATOM 862 N N . TYR A 1 110 ? -13.784 -4.210 -22.960 1.00 52.16 110 TYR A N 1
ATOM 863 C CA . TYR A 1 110 ? -12.916 -4.699 -24.041 1.00 52.16 110 TYR A CA 1
ATOM 864 C C . TYR A 1 110 ? -13.320 -6.107 -24.505 1.00 52.16 110 TYR A C 1
ATOM 866 O O . TYR A 1 110 ? -13.389 -6.359 -25.707 1.00 52.16 110 TYR A O 1
ATOM 874 N N . ILE A 1 111 ? -13.697 -6.996 -23.577 1.00 57.38 111 ILE A N 1
ATOM 875 C CA . ILE A 1 111 ? -14.273 -8.305 -23.921 1.00 57.38 111 ILE A CA 1
ATOM 876 C C . ILE A 1 111 ? -15.689 -8.141 -24.504 1.00 57.38 111 ILE A C 1
ATOM 878 O O . ILE A 1 111 ? -15.980 -8.730 -25.541 1.00 57.38 111 ILE A O 1
ATOM 882 N N . TYR A 1 112 ? -16.552 -7.292 -23.931 1.00 56.81 112 TYR A N 1
ATOM 883 C CA . TYR A 1 112 ? -17.893 -7.034 -24.478 1.00 56.81 112 TYR A CA 1
ATOM 884 C C . TYR A 1 112 ? -17.865 -6.381 -25.861 1.00 56.81 112 TYR A C 1
ATOM 886 O O . TYR A 1 112 ? -18.699 -6.726 -26.682 1.00 56.81 112 TYR A O 1
ATOM 894 N N . SER A 1 113 ? -16.931 -5.473 -26.149 1.00 57.72 113 SER A N 1
ATOM 895 C CA . SER A 1 113 ? -16.803 -4.814 -27.457 1.00 57.72 113 SER A CA 1
ATOM 896 C C . SER A 1 113 ? -16.353 -5.803 -28.540 1.00 57.72 113 SER A C 1
ATOM 898 O O . SER A 1 113 ? -16.934 -5.838 -29.626 1.00 57.72 113 SER A O 1
ATOM 900 N N . HIS A 1 114 ? -15.417 -6.707 -28.220 1.00 55.50 114 HIS A N 1
ATOM 901 C CA . HIS A 1 114 ? -15.018 -7.782 -29.137 1.00 55.50 114 HIS A CA 1
ATOM 902 C C . HIS A 1 114 ? -16.126 -8.837 -29.333 1.00 55.50 114 HIS A C 1
ATOM 904 O O . HIS A 1 114 ? -16.309 -9.337 -30.441 1.00 55.50 114 HIS A O 1
ATOM 910 N N . TYR A 1 115 ? -16.915 -9.143 -28.295 1.00 55.8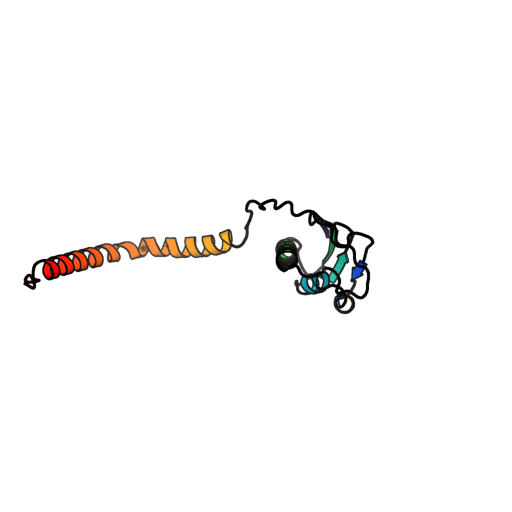4 115 TYR A N 1
ATOM 911 C CA . TYR A 1 115 ? -18.048 -10.072 -28.397 1.00 55.84 115 TYR A CA 1
ATOM 912 C C . TYR A 1 115 ? -19.302 -9.449 -29.045 1.00 55.84 115 TYR A C 1
ATOM 914 O O . TYR A 1 115 ? -20.006 -10.153 -29.769 1.00 55.84 115 TYR A O 1
ATOM 922 N N . LEU A 1 116 ? -19.579 -8.147 -28.873 1.00 56.34 116 LEU A N 1
ATOM 923 C CA . LEU A 1 116 ? -20.686 -7.454 -29.557 1.00 56.34 116 LEU A CA 1
ATOM 924 C C . LEU A 1 116 ? -20.423 -7.279 -31.055 1.00 56.34 116 LEU A C 1
ATOM 926 O O . LEU A 1 116 ? -21.369 -7.350 -31.840 1.00 56.34 116 LEU A O 1
ATOM 930 N N . ALA A 1 117 ? -19.163 -7.092 -31.461 1.00 51.84 117 ALA A N 1
ATOM 931 C CA . ALA A 1 117 ? -18.794 -7.059 -32.875 1.00 51.84 117 ALA A CA 1
ATOM 932 C C . ALA A 1 117 ? -19.083 -8.408 -33.564 1.00 51.84 117 ALA A C 1
ATOM 934 O O . ALA A 1 117 ? -19.611 -8.438 -34.676 1.00 51.84 117 ALA A O 1
ATOM 935 N N . CYS A 1 118 ? -18.850 -9.530 -32.874 1.00 46.00 118 CYS A N 1
ATOM 936 C CA . CYS A 1 118 ? -19.225 -10.860 -33.364 1.00 46.00 118 CYS A CA 1
ATOM 937 C C . CYS A 1 118 ? -20.743 -11.113 -33.321 1.00 46.00 118 CYS A C 1
ATOM 939 O O . CYS A 1 118 ? -21.277 -11.840 -34.160 1.00 46.00 118 CYS A O 1
ATOM 941 N N . PHE A 1 119 ? -21.465 -10.494 -32.383 1.00 48.00 119 PHE A N 1
ATOM 942 C CA . PHE A 1 119 ? -22.907 -10.694 -32.228 1.00 48.00 119 PHE A CA 1
ATOM 943 C C . PHE A 1 119 ? -23.734 -10.091 -33.374 1.00 48.00 119 PHE A C 1
ATOM 945 O O . PHE A 1 119 ? -24.793 -10.622 -33.698 1.00 48.00 119 PHE A O 1
ATOM 952 N N . PHE A 1 120 ? -23.246 -9.036 -34.037 1.00 49.03 120 PHE A N 1
ATOM 953 C CA . PHE A 1 120 ? -23.946 -8.416 -35.170 1.00 49.03 120 PHE A CA 1
ATOM 954 C C . PHE A 1 120 ? -23.734 -9.123 -36.515 1.00 49.03 120 PHE A C 1
ATOM 956 O O . PHE A 1 120 ? -24.578 -9.000 -37.400 1.00 49.03 120 PHE A O 1
ATOM 963 N N . ILE A 1 121 ? -22.668 -9.910 -36.670 1.00 56.56 121 ILE A N 1
ATOM 964 C CA . ILE A 1 121 ? -22.384 -10.617 -37.931 1.00 56.56 121 ILE A CA 1
ATOM 965 C C . ILE A 1 121 ? -23.157 -11.950 -38.011 1.00 56.56 121 ILE A C 1
ATOM 967 O O . ILE A 1 121 ? -23.474 -12.415 -39.102 1.00 56.56 121 ILE A O 1
ATOM 971 N N . PHE A 1 122 ? -23.554 -12.532 -36.869 1.00 46.25 122 PHE A N 1
ATOM 972 C CA . PHE A 1 122 ? -24.284 -13.811 -36.799 1.00 46.25 122 PHE A CA 1
ATOM 973 C C . PHE A 1 122 ? -25.775 -13.685 -36.410 1.00 46.25 122 PHE A C 1
ATOM 975 O O . PHE A 1 122 ? -26.466 -14.687 -36.210 1.00 46.25 122 PHE A O 1
ATOM 982 N N . TRP A 1 123 ? -26.313 -12.461 -36.332 1.00 41.25 123 TRP A N 1
ATOM 983 C CA . TRP A 1 123 ? -27.689 -12.203 -35.885 1.00 41.25 123 TRP A CA 1
ATOM 984 C C . TRP A 1 123 ? -28.843 -12.613 -36.833 1.00 41.25 123 TRP A C 1
ATOM 986 O O . TRP A 1 123 ? -29.959 -12.752 -36.320 1.00 41.25 123 TRP A O 1
ATOM 996 N N . PRO A 1 124 ? -28.700 -12.884 -38.153 1.00 46.19 124 PRO A N 1
ATOM 997 C CA . PRO A 1 124 ? -29.891 -13.194 -38.949 1.00 46.19 124 PRO A CA 1
ATOM 998 C C . PRO A 1 124 ? -30.496 -14.576 -38.636 1.00 46.19 124 PRO A C 1
ATOM 1000 O O . PRO A 1 124 ? -31.611 -14.856 -39.067 1.00 46.19 124 PRO A O 1
ATOM 1003 N N . PHE A 1 125 ? -29.833 -15.432 -37.845 1.00 48.06 125 PHE A N 1
ATOM 1004 C CA . PHE A 1 125 ? -30.323 -16.789 -37.566 1.00 48.06 125 PHE A CA 1
ATOM 1005 C C . PHE A 1 125 ? -31.264 -16.909 -36.350 1.00 48.06 125 PHE A C 1
ATOM 1007 O O . PHE A 1 125 ? -32.020 -17.875 -36.241 1.00 48.06 125 PHE A O 1
ATOM 1014 N N . LYS A 1 126 ? -31.281 -15.930 -35.431 1.00 47.59 126 LYS A N 1
ATOM 1015 C CA . LYS A 1 126 ? -32.044 -16.045 -34.169 1.00 47.59 126 LYS A CA 1
ATOM 1016 C C . LYS A 1 126 ? -33.541 -15.733 -34.317 1.00 47.59 126 LYS A C 1
ATOM 1018 O O . LYS A 1 126 ? -34.346 -16.219 -33.522 1.00 47.59 126 LYS A O 1
ATOM 1023 N N . SER A 1 127 ? -33.930 -14.981 -35.349 1.00 55.47 127 SER A N 1
ATOM 1024 C CA . SER A 1 127 ? -35.346 -14.677 -35.619 1.00 55.47 127 SER A CA 1
ATOM 1025 C C . SER A 1 127 ? -36.138 -15.884 -36.123 1.00 55.47 127 SER A C 1
ATOM 1027 O O . SER A 1 127 ? -37.328 -15.982 -35.831 1.00 55.47 127 SER A O 1
ATOM 1029 N N . TYR A 1 128 ? -35.499 -16.824 -36.827 1.00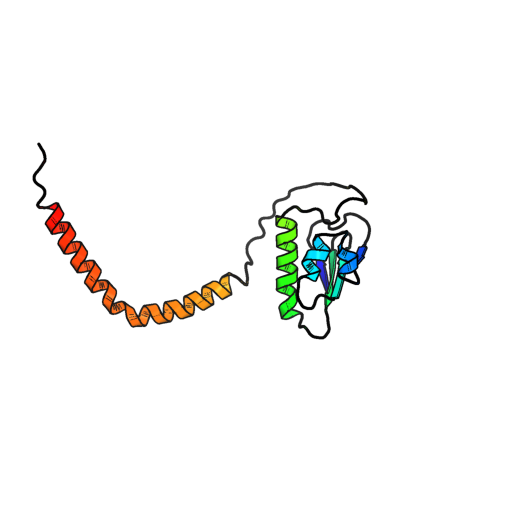 55.09 128 TYR A N 1
ATOM 1030 C CA . TYR A 1 128 ? -36.194 -17.980 -37.401 1.00 55.09 128 TYR A CA 1
ATOM 1031 C C . TYR A 1 128 ? -36.649 -18.974 -36.313 1.00 55.09 128 TYR A C 1
ATOM 1033 O O . TYR A 1 128 ? -37.814 -19.364 -36.259 1.00 55.09 128 TYR A O 1
ATOM 1041 N N . ILE A 1 129 ? -35.779 -19.285 -35.345 1.00 58.84 129 ILE A N 1
ATOM 1042 C CA . ILE A 1 129 ? -36.071 -20.252 -34.269 1.00 58.84 129 ILE A CA 1
ATOM 1043 C C . ILE A 1 129 ? -37.140 -19.735 -33.288 1.00 58.84 129 ILE A C 1
ATOM 1045 O O . ILE A 1 129 ? -37.985 -20.499 -32.818 1.00 58.84 129 ILE A O 1
ATOM 1049 N N . LEU A 1 130 ? -37.164 -18.428 -33.000 1.00 59.75 130 LEU A N 1
ATOM 1050 C CA . LEU A 1 130 ? -38.169 -17.841 -32.102 1.00 59.75 130 LEU A CA 1
ATOM 1051 C C . LEU A 1 130 ? -39.587 -17.848 -32.698 1.00 59.75 130 LEU A C 1
ATOM 1053 O O . LEU A 1 130 ? -40.564 -17.863 -31.943 1.00 59.75 130 LEU A O 1
ATOM 1057 N N . HIS A 1 131 ? -39.717 -17.863 -34.028 1.00 61.50 131 HIS A N 1
ATOM 1058 C CA . HIS A 1 131 ? -41.017 -17.935 -34.690 1.00 61.50 131 HIS A CA 1
ATOM 1059 C C . HIS A 1 131 ? -41.584 -19.367 -34.693 1.00 61.50 131 HIS A C 1
ATOM 1061 O O . HIS A 1 131 ? -42.769 -19.565 -34.414 1.00 61.50 131 HIS A O 1
ATOM 1067 N N . GLU A 1 132 ? -40.731 -20.373 -34.907 1.00 58.72 132 GLU A N 1
ATOM 1068 C CA . GLU A 1 132 ? -41.102 -21.797 -34.898 1.00 58.72 132 GLU A CA 1
ATOM 1069 C C . GLU A 1 132 ? -41.601 -22.250 -33.511 1.00 58.72 132 GLU A C 1
ATOM 1071 O O . GLU A 1 132 ? -42.668 -22.855 -33.379 1.00 58.72 132 GLU A O 1
ATOM 1076 N N . ILE A 1 133 ? -40.888 -21.859 -32.447 1.00 65.31 133 ILE A N 1
ATOM 1077 C CA . ILE A 1 133 ? -41.229 -22.220 -31.061 1.00 65.31 133 ILE A CA 1
ATOM 1078 C C . ILE A 1 133 ? -42.571 -21.598 -30.641 1.00 65.31 133 ILE A C 1
ATOM 1080 O O . ILE A 1 133 ? -43.405 -22.259 -30.021 1.00 65.31 133 ILE A O 1
ATOM 1084 N N . ARG A 1 134 ? -42.843 -20.348 -31.042 1.00 64.81 134 ARG A N 1
ATOM 1085 C CA . ARG A 1 134 ? -44.144 -19.693 -30.798 1.00 64.81 134 ARG A CA 1
ATOM 1086 C C . ARG A 1 134 ? -45.304 -20.353 -31.545 1.00 64.81 134 ARG A C 1
ATOM 1088 O O . ARG A 1 134 ? -46.449 -20.257 -31.097 1.00 64.81 134 ARG A O 1
ATOM 1095 N N . SER A 1 135 ? -45.038 -20.983 -32.686 1.00 63.81 135 SER A N 1
ATOM 1096 C CA . SER A 1 135 ? -46.040 -21.742 -33.438 1.00 63.81 135 SER A CA 1
ATOM 1097 C C . SER A 1 135 ? -46.371 -23.064 -32.741 1.00 63.81 135 SER A C 1
ATOM 1099 O O . SER A 1 135 ? -47.549 -23.367 -32.541 1.00 63.81 135 SER A O 1
ATOM 1101 N N . LEU A 1 136 ? -45.353 -23.804 -32.283 1.00 64.00 136 LEU A N 1
ATOM 1102 C CA . LEU A 1 136 ? -45.554 -25.068 -31.569 1.00 64.00 136 LEU A CA 1
ATOM 1103 C C . LEU A 1 136 ? -46.277 -24.882 -30.230 1.00 64.00 136 LEU A C 1
ATOM 1105 O O . LEU A 1 136 ? -47.232 -25.603 -29.959 1.00 64.00 136 LEU A O 1
ATOM 1109 N N . ILE A 1 137 ? -45.897 -23.881 -29.428 1.00 67.56 137 ILE A N 1
ATOM 1110 C CA . ILE A 1 137 ? -46.528 -23.640 -28.117 1.00 67.56 137 ILE A CA 1
ATOM 1111 C C . ILE A 1 137 ? -48.027 -23.343 -28.266 1.00 67.56 137 ILE A C 1
ATOM 1113 O O . ILE A 1 137 ? -48.834 -23.854 -27.493 1.00 67.56 137 ILE A O 1
ATOM 1117 N N . ARG A 1 138 ? -48.428 -22.571 -29.287 1.00 62.97 138 ARG A N 1
ATOM 1118 C CA . ARG A 1 138 ? -49.851 -22.280 -29.536 1.00 62.97 138 ARG A CA 1
ATOM 1119 C C . ARG A 1 138 ? -50.644 -23.510 -29.968 1.00 62.97 138 ARG A C 1
ATOM 1121 O O . ARG A 1 138 ? -51.788 -23.653 -29.550 1.00 62.97 138 ARG A O 1
ATOM 1128 N N . LYS A 1 139 ? -50.049 -24.403 -30.764 1.00 65.56 139 LYS A N 1
ATOM 1129 C CA . LYS A 1 139 ? -50.711 -25.646 -31.190 1.00 65.56 139 LYS A CA 1
ATOM 1130 C C . LYS A 1 139 ? -50.916 -26.611 -30.021 1.00 65.56 139 LYS A C 1
ATOM 1132 O O . LYS A 1 139 ? -51.988 -27.193 -29.918 1.00 65.56 139 LYS A O 1
ATOM 1137 N N . THR A 1 140 ? -49.944 -26.712 -29.115 1.00 64.50 140 THR A N 1
ATOM 1138 C CA . THR A 1 140 ? -50.039 -27.580 -27.931 1.00 64.50 140 THR A CA 1
ATOM 1139 C C . THR A 1 140 ? -51.015 -27.042 -26.879 1.00 64.50 140 THR A C 1
ATOM 1141 O O . THR A 1 140 ? -51.712 -27.822 -26.240 1.00 64.50 140 THR A O 1
ATOM 1144 N N . LEU A 1 141 ? -51.120 -25.717 -26.714 1.00 59.94 141 LEU A N 1
ATOM 1145 C CA . LEU A 1 141 ? -52.059 -25.117 -25.754 1.00 59.94 141 LEU A CA 1
ATOM 1146 C C . LEU A 1 141 ? -53.533 -25.230 -26.177 1.00 59.94 141 LEU A C 1
ATOM 1148 O O . LEU A 1 141 ? -54.402 -25.280 -25.314 1.00 59.94 141 LEU A O 1
ATOM 1152 N N . LEU A 1 142 ? -53.824 -25.279 -27.480 1.00 60.50 142 LEU A N 1
ATOM 1153 C CA . LEU A 1 142 ? -55.196 -25.395 -27.994 1.00 60.50 142 LEU A CA 1
ATOM 1154 C C . LEU A 1 142 ? -55.720 -26.839 -28.025 1.00 60.50 142 LEU A C 1
ATOM 1156 O O . LEU A 1 142 ? -56.920 -27.039 -28.179 1.00 60.50 142 LEU A O 1
ATOM 1160 N N . SER A 1 143 ? -54.845 -27.842 -27.884 1.00 60.12 143 SER A N 1
ATOM 1161 C CA . SER A 1 143 ? -55.219 -29.260 -27.930 1.00 60.12 143 SER A CA 1
ATOM 1162 C C . SER A 1 143 ? -55.361 -29.911 -26.552 1.00 60.12 143 SER A C 1
ATOM 1164 O O . SER A 1 143 ? -55.419 -31.135 -26.483 1.00 60.12 143 SER A O 1
ATOM 1166 N N . MET A 1 144 ? -55.356 -29.144 -25.458 1.00 50.91 144 MET A N 1
ATOM 1167 C CA . MET A 1 144 ? -55.540 -29.695 -24.113 1.00 50.91 144 MET A CA 1
ATOM 1168 C C . MET A 1 144 ? -57.042 -29.791 -23.802 1.00 50.91 144 MET A C 1
ATOM 1170 O O . MET A 1 144 ? -57.678 -28.753 -23.613 1.00 50.91 144 MET A O 1
ATOM 1174 N N . PRO A 1 145 ? -57.640 -30.998 -23.766 1.00 56.84 145 PRO A N 1
ATOM 1175 C CA . PRO A 1 145 ? -59.010 -31.156 -23.308 1.00 56.84 145 PRO A CA 1
ATOM 1176 C C . PRO A 1 145 ? -59.068 -30.849 -21.809 1.00 56.84 145 PRO A C 1
ATOM 1178 O O . PRO A 1 145 ? -58.244 -31.320 -21.024 1.00 56.84 145 PRO A O 1
ATOM 1181 N N . SER A 1 146 ? -60.038 -30.019 -21.438 1.00 53.09 146 SER A N 1
ATOM 1182 C CA . SER A 1 146 ? -60.399 -29.677 -20.067 1.00 53.09 146 SER A CA 1
ATOM 1183 C C . SER A 1 146 ? -60.528 -30.935 -19.209 1.00 53.09 146 SER A C 1
ATOM 1185 O O . SER A 1 146 ? -61.437 -31.732 -19.431 1.00 53.09 146 SER A O 1
ATOM 1187 N N . LEU A 1 147 ? -59.634 -31.100 -18.231 1.00 49.81 147 LEU A N 1
ATOM 1188 C CA . LEU A 1 147 ? -59.815 -32.056 -17.142 1.00 49.81 147 LEU A CA 1
ATOM 1189 C C . LEU A 1 147 ? -60.936 -31.541 -16.231 1.00 49.81 147 LEU A C 1
ATOM 1191 O O . LEU A 1 147 ? -60.697 -30.774 -15.298 1.00 49.81 147 LEU A O 1
ATOM 1195 N N . LEU A 1 148 ? -62.155 -31.949 -16.575 1.00 44.72 148 LEU A N 1
ATOM 1196 C CA . LEU A 1 148 ? -63.295 -32.116 -15.684 1.00 44.72 148 LEU A CA 1
ATOM 1197 C C . LEU A 1 148 ? -63.722 -33.581 -15.796 1.00 44.72 148 LEU A C 1
ATOM 1199 O O . LEU A 1 148 ? -63.825 -34.056 -16.951 1.00 44.72 148 LEU A O 1
#

Secondary structure (DSSP, 8-state):
-EEE-SS-SSSSS-EEESSTTGGGG-HHHHHHTTSTTEEEEEE-SSEEEEEE-TTS-HHHHHHHHHHHHHHHHHHT--SS-SSS------------------SHHHHHHHHHHHHHHHHHHSGGGHHHHHHHHHHHHHHHHHT-----